Protein AF-A0A7Y4S8Y0-F1 (afdb_monomer_lite)

Secondary structure (DSSP, 8-state):
------HHHHHHHHHHHHHTTS-HHHHHHHHHTT-HHHHHHHHHHHHHHHHHHHHHHHHHHHHHHHHHH--SS-TTS-HHHHHHHHHHHHHHHHHHHHHHHTT-

Radius of gyration: 22.08 Å; chains: 1; bounding box: 47×23×62 Å

pLDDT: mean 81.54, std 10.4, range [43.28, 94.06]

Sequence (104 aa):
MKIRVTTDEYSIIRINAMNTGKSTSSFIRDLALGSKEVKQAATQQLAMRTGNNQIAFELRKIGAMMRGFYPKEDLSWTNEDKRRYWEAMETLLQRAYVIEKSKR

Structure (mmCIF, N/CA/C/O backbone):
data_AF-A0A7Y4S8Y0-F1
#
_entry.id   AF-A0A7Y4S8Y0-F1
#
loop_
_atom_site.group_PDB
_atom_site.id
_atom_site.type_symbol
_atom_site.label_atom_id
_atom_site.label_alt_id
_atom_site.label_comp_id
_atom_site.label_asym_id
_atom_site.label_entity_id
_atom_site.label_seq_id
_atom_site.pdbx_PDB_ins_code
_atom_site.Cartn_x
_atom_site.Cartn_y
_atom_site.Cartn_z
_atom_site.occupancy
_atom_site.B_iso_or_equiv
_atom_site.auth_seq_id
_atom_site.auth_comp_id
_atom_site.auth_asym_id
_atom_site.auth_atom_id
_atom_site.pdbx_PDB_model_num
ATOM 1 N N . MET A 1 1 ? -21.266 -3.636 33.507 1.00 66.88 1 MET A N 1
ATOM 2 C CA . MET A 1 1 ? -21.366 -4.619 32.405 1.00 66.88 1 MET A CA 1
ATOM 3 C C . MET A 1 1 ? -20.055 -5.384 32.323 1.00 66.88 1 MET A C 1
ATOM 5 O O . MET A 1 1 ? -19.013 -4.744 32.371 1.00 66.88 1 MET A O 1
ATOM 9 N N . LYS A 1 2 ? -20.093 -6.718 32.254 1.00 79.88 2 LYS A N 1
ATOM 10 C CA . LYS A 1 2 ? -18.904 -7.557 32.044 1.00 79.88 2 LYS A CA 1
ATOM 11 C C . LYS A 1 2 ? -19.102 -8.315 30.735 1.00 79.88 2 LYS A C 1
ATOM 13 O O . LYS A 1 2 ? -20.148 -8.925 30.553 1.00 79.88 2 LYS A O 1
ATOM 18 N N . ILE A 1 3 ? -18.125 -8.238 29.841 1.00 81.06 3 ILE A N 1
ATOM 19 C CA . ILE A 1 3 ? -18.126 -8.909 28.538 1.00 81.06 3 ILE A CA 1
ATOM 20 C C . ILE A 1 3 ? -16.882 -9.781 28.452 1.00 81.06 3 ILE A C 1
ATOM 22 O O . ILE A 1 3 ? -15.806 -9.371 28.886 1.00 81.06 3 ILE A O 1
ATOM 26 N N . ARG A 1 4 ? -17.056 -11.001 27.945 1.00 87.44 4 ARG A N 1
ATOM 27 C CA . ARG A 1 4 ? -15.948 -11.915 27.676 1.00 87.44 4 ARG A CA 1
ATOM 28 C C . ARG A 1 4 ? -15.479 -11.675 26.252 1.00 87.44 4 ARG A C 1
ATOM 30 O O . ARG A 1 4 ? -16.295 -11.677 25.340 1.00 87.44 4 ARG A O 1
ATOM 37 N N . VAL A 1 5 ? -14.183 -11.455 26.111 1.00 88.19 5 VAL A N 1
ATOM 38 C CA . VAL A 1 5 ? -13.493 -11.246 24.841 1.00 88.19 5 VAL A CA 1
ATOM 39 C C . VAL A 1 5 ? -12.189 -12.017 24.890 1.00 88.19 5 VAL A C 1
ATOM 41 O O . VAL A 1 5 ? -11.561 -12.127 25.946 1.00 88.19 5 VAL A O 1
ATOM 44 N N . THR A 1 6 ? -11.813 -12.572 23.751 1.00 91.50 6 THR A N 1
ATOM 45 C CA . THR A 1 6 ? -10.508 -13.193 23.540 1.00 91.50 6 THR A CA 1
ATOM 46 C C . THR A 1 6 ? -9.406 -12.129 23.506 1.00 91.50 6 THR A C 1
ATOM 48 O O . THR A 1 6 ? -9.665 -10.930 23.358 1.00 91.50 6 THR A O 1
ATOM 51 N N . THR A 1 7 ? -8.153 -12.556 23.651 1.00 87.44 7 THR A N 1
ATOM 52 C CA . THR A 1 7 ? -6.991 -11.653 23.637 1.00 87.44 7 THR A CA 1
ATOM 53 C C . THR A 1 7 ? -6.857 -10.904 22.306 1.00 87.44 7 THR A C 1
ATOM 55 O O . THR A 1 7 ? -6.542 -9.710 22.293 1.00 87.44 7 THR A O 1
ATOM 58 N N . ASP A 1 8 ? -7.162 -11.571 21.193 1.00 84.38 8 ASP A N 1
ATOM 59 C CA . ASP A 1 8 ? -7.110 -10.975 19.855 1.00 84.38 8 ASP A CA 1
ATOM 60 C C . ASP A 1 8 ? -8.213 -9.927 19.674 1.00 84.38 8 ASP A C 1
ATOM 62 O O . ASP A 1 8 ? -7.951 -8.800 19.247 1.00 84.38 8 ASP A O 1
ATOM 66 N N . GLU A 1 9 ? -9.439 -10.245 20.099 1.00 79.44 9 GLU A N 1
ATOM 67 C CA . GLU A 1 9 ? -10.562 -9.302 20.078 1.00 79.44 9 GLU A CA 1
ATOM 68 C C . GLU A 1 9 ? -10.281 -8.072 20.943 1.00 79.44 9 G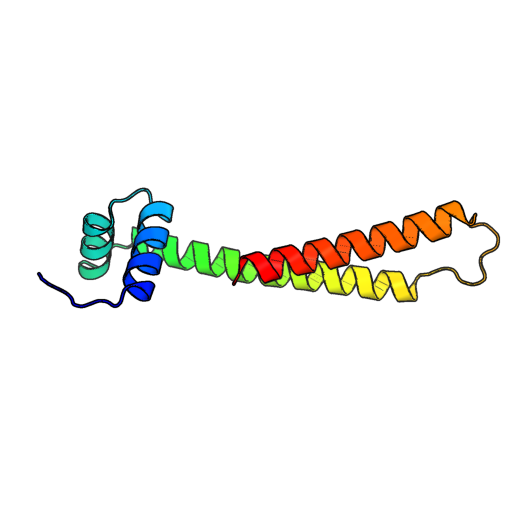LU A C 1
ATOM 70 O O . GLU A 1 9 ? -10.533 -6.942 20.518 1.00 79.44 9 GLU A O 1
ATOM 75 N N . TYR A 1 10 ? -9.707 -8.258 22.136 1.00 86.38 10 TYR A N 1
ATOM 76 C CA . TYR A 1 10 ? -9.328 -7.141 22.999 1.00 86.38 10 TYR A CA 1
ATOM 77 C C . TYR A 1 10 ? -8.292 -6.226 22.334 1.00 86.38 10 TYR A C 1
ATOM 79 O O . TYR A 1 10 ? -8.391 -4.998 22.428 1.00 86.38 10 TYR A O 1
ATOM 87 N N . SER A 1 11 ? -7.329 -6.809 21.621 1.00 84.75 11 SER A N 1
ATOM 88 C CA . SER A 1 11 ? -6.291 -6.064 20.904 1.00 84.75 11 SER A CA 1
ATOM 89 C C . SER A 1 11 ? -6.891 -5.212 19.784 1.00 84.75 11 SER A C 1
ATOM 91 O O . SER A 1 11 ? -6.586 -4.023 19.678 1.00 84.75 11 SER A O 1
ATOM 93 N N . ILE A 1 12 ? -7.829 -5.776 19.019 1.00 82.12 12 ILE A N 1
ATOM 94 C CA . ILE A 1 12 ? -8.568 -5.057 17.972 1.00 82.12 12 ILE A CA 1
ATOM 95 C C . ILE A 1 12 ? -9.394 -3.910 18.572 1.00 82.12 12 ILE A C 1
ATOM 97 O O . ILE A 1 12 ? -9.347 -2.784 18.074 1.00 82.12 12 ILE A O 1
ATOM 101 N N . ILE A 1 13 ? -10.123 -4.160 19.666 1.00 84.06 13 ILE A N 1
ATOM 102 C CA . ILE A 1 13 ? -10.931 -3.132 20.343 1.00 84.06 13 ILE A CA 1
ATOM 103 C C . ILE A 1 13 ? -10.040 -1.991 20.839 1.00 84.06 13 ILE A C 1
ATOM 105 O O . ILE A 1 13 ? -10.393 -0.822 20.681 1.00 84.06 13 ILE A O 1
ATOM 109 N N . ARG A 1 14 ? -8.875 -2.311 21.409 1.00 86.81 14 ARG A N 1
ATOM 110 C CA . ARG A 1 14 ? -7.918 -1.315 21.897 1.00 86.81 14 ARG A CA 1
ATOM 111 C C . ARG A 1 14 ? -7.371 -0.446 20.766 1.00 86.81 14 ARG A C 1
ATOM 113 O O . ARG A 1 14 ? -7.343 0.772 20.921 1.00 86.81 14 ARG A O 1
ATOM 120 N N . ILE A 1 15 ? -6.973 -1.043 19.641 1.00 82.75 15 ILE A N 1
ATOM 121 C CA . ILE A 1 15 ? -6.497 -0.301 18.462 1.00 82.75 15 ILE A CA 1
ATOM 122 C C . ILE A 1 15 ? -7.591 0.645 17.957 1.00 82.75 15 ILE A C 1
ATOM 124 O O . ILE A 1 15 ? -7.338 1.826 17.723 1.00 82.75 15 ILE A O 1
ATOM 128 N N . ASN A 1 16 ? -8.830 0.162 17.860 1.00 81.81 16 ASN A N 1
ATOM 129 C CA . ASN A 1 16 ? -9.953 0.985 17.420 1.00 81.81 16 ASN A CA 1
ATOM 130 C C . ASN A 1 16 ? -10.251 2.132 18.395 1.00 81.81 16 ASN A C 1
ATOM 132 O O . ASN A 1 16 ? -10.458 3.261 17.954 1.00 81.81 16 ASN A O 1
ATOM 136 N N . ALA A 1 17 ? -10.200 1.879 19.704 1.00 84.88 17 ALA A N 1
ATOM 137 C CA . ALA A 1 17 ? -10.354 2.917 20.718 1.00 84.88 17 ALA A CA 1
ATOM 138 C C . ALA A 1 17 ? -9.255 3.991 20.601 1.00 84.88 17 ALA A C 1
ATOM 140 O O . ALA A 1 17 ? -9.571 5.183 20.562 1.00 84.88 17 ALA A O 1
ATOM 141 N N . MET A 1 18 ? -7.991 3.580 20.432 1.00 82.56 18 MET A N 1
ATOM 142 C CA . MET A 1 18 ? -6.857 4.491 20.224 1.00 82.56 18 MET A CA 1
ATOM 143 C C . MET A 1 18 ? -7.014 5.346 18.966 1.00 82.56 18 MET A C 1
ATOM 145 O O . MET A 1 18 ? -6.790 6.551 19.023 1.00 82.56 18 MET A O 1
ATOM 149 N N . ASN A 1 19 ? -7.471 4.758 17.859 1.00 76.44 19 ASN A N 1
ATOM 150 C CA . ASN A 1 19 ? -7.721 5.492 16.616 1.00 76.44 19 ASN A CA 1
ATOM 151 C C . ASN A 1 19 ? -8.835 6.543 16.756 1.00 76.44 19 ASN A C 1
ATOM 153 O O . ASN A 1 19 ? -8.884 7.490 15.979 1.00 76.44 19 ASN A O 1
ATOM 157 N N . THR A 1 20 ? -9.719 6.394 17.747 1.00 78.31 20 THR A N 1
ATOM 158 C CA . THR A 1 20 ? -10.730 7.406 18.098 1.00 78.31 20 THR A CA 1
ATOM 159 C C . THR A 1 20 ? -10.276 8.383 19.188 1.00 78.31 20 THR A C 1
ATOM 161 O O . THR A 1 20 ? -11.057 9.243 19.587 1.00 78.31 20 THR A O 1
ATOM 164 N N . GLY A 1 21 ? -9.045 8.253 19.699 1.00 81.44 21 GLY A N 1
ATOM 165 C CA . GLY A 1 21 ? -8.521 9.072 20.797 1.00 81.44 21 GLY A CA 1
ATOM 166 C C . GLY A 1 21 ? -9.199 8.820 22.150 1.00 81.44 21 GLY A C 1
ATOM 167 O O . GLY A 1 21 ? -9.087 9.642 23.057 1.00 81.44 21 GLY A O 1
ATOM 168 N N . LYS A 1 22 ? -9.923 7.705 22.300 1.00 83.38 22 LYS A N 1
ATOM 169 C CA . LYS A 1 22 ? -10.722 7.377 23.489 1.00 83.38 22 LYS A CA 1
ATOM 170 C C . LYS A 1 22 ? -10.125 6.186 24.239 1.00 83.38 22 LYS A C 1
ATOM 172 O O . LYS A 1 22 ? -9.431 5.343 23.674 1.00 83.38 22 LYS A O 1
ATOM 177 N N . SER A 1 23 ? -10.438 6.076 25.530 1.00 88.38 23 SER A N 1
ATOM 178 C CA . SER A 1 23 ? -10.149 4.854 26.287 1.00 88.38 23 SER A CA 1
ATOM 179 C C . SER A 1 23 ? -11.045 3.704 25.816 1.00 88.38 23 SER A C 1
ATOM 181 O O . SER A 1 23 ? -12.187 3.929 25.407 1.00 88.38 23 SER A O 1
ATOM 183 N N . THR A 1 24 ? -10.565 2.461 25.926 1.00 87.19 24 THR A N 1
ATOM 184 C CA . THR A 1 24 ? -11.320 1.249 25.554 1.00 87.19 24 THR A CA 1
ATOM 185 C C . THR A 1 24 ? -12.716 1.230 26.184 1.00 87.19 24 THR A C 1
ATOM 187 O O . THR A 1 24 ? -13.707 0.945 25.517 1.00 87.19 24 THR A O 1
ATOM 190 N N . SER A 1 25 ? -12.820 1.606 27.460 1.00 87.81 25 SER A N 1
ATOM 191 C CA . SER A 1 25 ? -14.078 1.644 28.210 1.00 87.81 25 SER A CA 1
ATOM 192 C C . SER A 1 25 ? -15.058 2.685 27.663 1.00 87.81 25 SER A C 1
ATOM 194 O O . SER A 1 25 ? -16.256 2.417 27.580 1.00 87.81 25 SER A O 1
ATOM 196 N N . SER A 1 26 ? -14.557 3.869 27.291 1.00 86.81 26 SER A N 1
ATOM 197 C CA . SER A 1 26 ? -15.378 4.930 26.697 1.00 86.81 26 SER A CA 1
ATOM 198 C C . SER A 1 26 ? -15.847 4.537 25.301 1.00 86.81 26 SER A C 1
ATOM 200 O O . SER A 1 26 ? -17.019 4.686 24.986 1.00 86.81 26 SER A O 1
ATOM 202 N N . PHE A 1 27 ? -14.953 3.956 24.501 1.00 86.06 27 PHE A N 1
ATOM 203 C CA . PHE A 1 27 ? -15.255 3.467 23.160 1.00 86.06 27 PHE A CA 1
ATOM 204 C C . PHE A 1 27 ? -16.343 2.379 23.164 1.00 86.06 27 PHE A C 1
ATOM 206 O O . PHE A 1 27 ? -17.302 2.461 22.401 1.00 86.06 27 PHE A O 1
ATOM 213 N N . ILE A 1 28 ? -16.250 1.393 24.067 1.00 86.00 28 ILE A N 1
ATOM 214 C CA . ILE A 1 28 ? -17.266 0.333 24.209 1.00 86.00 28 ILE A CA 1
ATOM 215 C C . ILE A 1 28 ? -18.612 0.914 24.653 1.00 86.00 28 ILE A C 1
ATOM 217 O O . ILE A 1 28 ? -19.658 0.489 24.164 1.00 86.00 28 ILE A O 1
ATOM 221 N N . ARG A 1 29 ? -18.603 1.887 25.573 1.00 86.44 29 ARG A N 1
ATOM 222 C CA . ARG A 1 29 ? -19.829 2.561 26.016 1.00 86.44 29 ARG A CA 1
ATOM 223 C C . ARG A 1 29 ? -20.491 3.303 24.858 1.00 86.44 29 ARG A C 1
ATOM 225 O O . ARG A 1 29 ? -21.686 3.135 24.644 1.00 86.44 29 ARG A O 1
ATOM 232 N N . ASP A 1 30 ? -19.716 4.061 24.094 1.00 84.94 30 ASP A N 1
ATOM 233 C CA . ASP A 1 30 ? -20.212 4.825 22.950 1.00 84.94 30 ASP A CA 1
ATOM 234 C C . ASP A 1 30 ? -20.769 3.905 21.855 1.00 84.94 30 ASP A C 1
ATOM 236 O O . ASP A 1 30 ? -21.801 4.214 21.261 1.00 84.94 30 ASP A O 1
ATOM 240 N N . LEU A 1 31 ? -20.143 2.743 21.632 1.00 79.62 31 LEU A N 1
ATOM 241 C CA . LEU A 1 31 ? -20.670 1.694 20.754 1.00 79.62 31 LEU A CA 1
ATOM 242 C C . LEU A 1 31 ? -22.009 1.144 21.245 1.00 79.62 31 LEU A C 1
ATOM 244 O O . LEU A 1 31 ? -22.952 1.054 20.462 1.00 79.62 31 LEU A O 1
ATOM 248 N N . ALA A 1 32 ? -22.101 0.798 22.530 1.00 82.25 32 ALA A N 1
ATOM 249 C CA . ALA A 1 32 ? -23.319 0.253 23.125 1.00 82.25 32 ALA A CA 1
ATOM 250 C C . ALA A 1 32 ? -24.484 1.257 23.094 1.00 82.25 32 ALA A C 1
ATOM 252 O O . ALA A 1 32 ? -25.636 0.862 22.943 1.00 82.25 32 ALA A O 1
ATOM 253 N N . LEU A 1 33 ? -24.180 2.554 23.191 1.00 84.88 33 LEU A N 1
ATOM 254 C CA . LEU A 1 33 ? -25.149 3.648 23.087 1.00 84.88 33 LEU A CA 1
ATOM 255 C C . LEU A 1 33 ? -25.429 4.077 21.636 1.00 84.88 33 LEU A C 1
ATOM 257 O O . LEU A 1 33 ? -26.252 4.958 21.399 1.00 84.88 33 LEU A O 1
ATOM 261 N N . GLY A 1 34 ? -24.759 3.469 20.653 1.00 74.69 34 GLY A N 1
ATOM 262 C CA . GLY A 1 34 ? -24.961 3.763 19.238 1.00 74.69 34 GLY A CA 1
ATOM 263 C C . GLY A 1 34 ? -24.456 5.140 18.797 1.00 74.69 34 GLY A C 1
ATOM 264 O O . GLY A 1 34 ? -24.998 5.685 17.830 1.00 74.69 34 GLY A O 1
ATOM 265 N N . SER A 1 35 ? -23.436 5.693 19.467 1.00 75.00 35 SER A N 1
ATOM 266 C CA . SER A 1 35 ? -22.868 7.010 19.148 1.00 75.00 35 SER A CA 1
ATOM 267 C C . SER A 1 35 ? -22.499 7.119 17.664 1.00 75.00 35 SER A C 1
ATOM 269 O O . SER A 1 35 ? -21.819 6.260 17.088 1.00 75.00 35 SER A O 1
ATOM 271 N N . LYS A 1 36 ? -22.948 8.214 17.036 1.00 70.56 36 LYS A N 1
ATOM 272 C CA . LYS A 1 36 ? -22.691 8.518 15.622 1.00 70.56 36 LYS A CA 1
ATOM 273 C C . LYS A 1 36 ? -21.197 8.682 15.334 1.00 70.56 36 LYS A C 1
ATOM 275 O O . LYS A 1 36 ? -20.762 8.309 14.250 1.00 70.56 36 LYS A O 1
ATOM 280 N N . GLU A 1 37 ? -20.417 9.170 16.294 1.00 66.94 37 GLU A N 1
ATOM 281 C CA . GLU A 1 37 ? -18.976 9.413 16.130 1.00 66.94 37 GLU A CA 1
ATOM 282 C C . GLU A 1 37 ? -18.200 8.113 15.913 1.00 66.94 37 GLU A C 1
ATOM 284 O O . GLU A 1 37 ? -17.334 8.038 15.044 1.00 66.94 37 GLU A O 1
ATOM 289 N N . VAL A 1 38 ? -18.538 7.055 16.657 1.00 67.00 38 VAL A N 1
ATOM 290 C CA . VAL A 1 38 ? -17.859 5.763 16.504 1.00 67.00 38 VAL A CA 1
ATOM 291 C C . VAL A 1 38 ? -18.233 5.103 15.177 1.00 67.00 38 VAL A C 1
ATOM 293 O O . VAL A 1 38 ? -17.374 4.537 14.501 1.00 67.00 38 VAL A O 1
ATOM 296 N N . LYS A 1 39 ? -19.497 5.236 14.752 1.00 66.31 39 LYS A N 1
ATOM 297 C CA . LYS A 1 39 ? -19.930 4.791 13.419 1.00 66.31 39 LYS A CA 1
ATOM 298 C C . LYS A 1 39 ? -19.191 5.543 12.311 1.00 66.31 39 LYS A C 1
ATOM 300 O O . LYS A 1 39 ? -18.745 4.918 11.358 1.00 66.31 39 LYS A O 1
ATOM 305 N N . GLN A 1 40 ? -19.010 6.855 12.446 1.00 64.00 40 GLN A N 1
ATOM 306 C CA . GLN A 1 40 ? -18.256 7.660 11.483 1.00 64.00 40 GLN A CA 1
ATOM 307 C C . GLN A 1 40 ? -16.775 7.271 11.437 1.00 64.00 40 GLN A C 1
ATOM 309 O O . GLN A 1 40 ? -16.235 7.125 10.344 1.00 64.00 40 GLN A O 1
ATOM 314 N N . ALA A 1 41 ? -16.135 7.029 12.583 1.00 63.78 41 ALA A N 1
ATOM 315 C CA . ALA A 1 41 ? -14.750 6.565 12.633 1.00 63.78 41 ALA A CA 1
ATOM 316 C C . ALA A 1 41 ? -14.572 5.184 11.972 1.00 63.78 41 ALA A C 1
ATOM 318 O O . ALA A 1 41 ? -13.627 4.978 11.209 1.00 63.78 41 ALA A O 1
ATOM 319 N N . ALA A 1 42 ? -15.509 4.255 12.192 1.00 64.19 42 ALA A N 1
ATOM 320 C CA . ALA A 1 42 ? -15.515 2.957 11.517 1.00 64.19 42 ALA A CA 1
ATOM 321 C C . ALA A 1 42 ? -15.701 3.100 9.994 1.00 64.19 42 ALA A C 1
ATOM 323 O O . ALA A 1 42 ? -14.994 2.455 9.218 1.00 64.19 42 ALA A O 1
ATOM 324 N N . THR A 1 43 ? -16.593 3.993 9.553 1.00 61.06 43 THR A N 1
ATOM 325 C CA . THR A 1 43 ? -16.791 4.305 8.128 1.00 61.06 43 THR A CA 1
ATOM 326 C C . THR A 1 43 ? -15.552 4.947 7.505 1.00 61.06 43 THR A C 1
ATOM 328 O O . THR A 1 43 ? -15.180 4.581 6.394 1.00 61.06 43 THR A O 1
ATOM 331 N N . GLN A 1 44 ? -14.871 5.856 8.207 1.00 60.38 44 GLN A N 1
ATOM 332 C CA . GLN A 1 44 ? -13.623 6.466 7.738 1.00 60.38 44 GLN A CA 1
ATOM 333 C C . GLN A 1 44 ? -12.503 5.433 7.604 1.00 60.38 44 GLN A C 1
ATOM 335 O O . GLN A 1 44 ? -11.808 5.426 6.594 1.00 60.38 44 GLN A O 1
ATOM 340 N N . GLN A 1 45 ? -12.359 4.510 8.557 1.00 63.12 45 GLN A N 1
ATOM 341 C CA . GLN A 1 45 ? -11.394 3.414 8.441 1.00 63.12 45 GLN A CA 1
ATOM 342 C C . GLN A 1 45 ? -11.718 2.480 7.272 1.00 63.12 45 GLN A C 1
ATOM 344 O O . GLN A 1 45 ? -10.811 2.055 6.556 1.00 63.12 45 GLN A O 1
ATOM 349 N N . LEU A 1 46 ? -12.998 2.170 7.047 1.00 61.53 46 LEU A N 1
ATOM 350 C CA . LEU A 1 46 ? -13.419 1.386 5.888 1.00 61.53 46 LEU A CA 1
ATOM 351 C C . LEU A 1 46 ? -13.121 2.134 4.582 1.00 61.53 46 LEU A C 1
ATOM 353 O O . LEU A 1 46 ? -12.571 1.539 3.661 1.00 61.53 46 LEU A O 1
ATOM 357 N N . ALA A 1 47 ? -13.395 3.439 4.522 1.00 58.28 47 ALA A N 1
ATOM 358 C CA . ALA A 1 47 ? -13.086 4.283 3.372 1.00 58.28 47 ALA A CA 1
ATOM 359 C C . ALA A 1 47 ? -11.574 4.370 3.109 1.00 58.28 47 ALA A C 1
ATOM 361 O O . ALA A 1 47 ? -11.153 4.223 1.966 1.00 58.28 47 ALA A O 1
ATOM 362 N N . MET A 1 48 ? -10.749 4.516 4.150 1.00 63.12 48 MET A N 1
ATOM 363 C CA . MET A 1 48 ? -9.286 4.479 4.041 1.00 63.12 48 MET A CA 1
ATOM 364 C C . MET A 1 48 ? -8.789 3.115 3.557 1.00 63.12 48 MET A C 1
ATOM 366 O O . MET A 1 48 ? -7.920 3.048 2.694 1.00 63.12 48 MET A O 1
ATOM 370 N N . ARG A 1 49 ? -9.364 2.010 4.048 1.00 64.75 49 ARG A N 1
ATOM 371 C CA . ARG A 1 49 ? -9.030 0.655 3.576 1.00 64.75 49 ARG A CA 1
ATOM 372 C C . ARG A 1 49 ? -9.410 0.453 2.111 1.00 64.75 49 ARG A C 1
ATOM 374 O O . ARG A 1 49 ? -8.639 -0.147 1.366 1.00 64.75 49 ARG A O 1
ATOM 381 N N . THR A 1 50 ? -10.568 0.953 1.690 1.00 67.44 50 THR A N 1
ATOM 382 C CA . THR A 1 50 ? -11.008 0.907 0.289 1.00 67.44 50 THR A CA 1
ATOM 383 C C . THR A 1 50 ? -10.127 1.788 -0.595 1.00 67.44 50 THR A C 1
ATOM 385 O O . THR A 1 50 ? -9.678 1.330 -1.643 1.00 67.44 50 THR A O 1
ATOM 388 N N . GLY A 1 51 ? -9.792 3.000 -0.144 1.00 72.06 51 GLY A N 1
ATOM 389 C CA . GLY A 1 51 ? -8.875 3.910 -0.831 1.00 72.06 51 GLY A CA 1
ATOM 390 C C . GLY A 1 51 ? -7.473 3.320 -0.987 1.00 72.06 51 GLY A C 1
ATOM 391 O O . GLY A 1 51 ? -6.917 3.342 -2.079 1.00 72.06 51 GLY A O 1
ATOM 392 N N . ASN A 1 52 ? -6.936 2.691 0.060 1.00 76.31 52 ASN A N 1
ATOM 393 C CA . ASN A 1 52 ? -5.638 2.017 0.015 1.00 76.31 52 ASN A CA 1
ATOM 394 C C . ASN A 1 52 ? -5.635 0.825 -0.954 1.00 76.31 52 ASN A C 1
ATOM 396 O O . ASN A 1 52 ? -4.662 0.640 -1.683 1.00 76.31 52 ASN A O 1
ATOM 400 N N . ASN A 1 53 ? -6.727 0.049 -1.022 1.00 76.50 53 ASN A N 1
ATOM 401 C CA . ASN A 1 53 ? -6.852 -1.024 -2.016 1.00 76.50 53 ASN A CA 1
ATOM 402 C C . ASN A 1 53 ? -6.875 -0.460 -3.446 1.00 76.50 53 ASN A C 1
ATOM 404 O O . ASN A 1 53 ? -6.221 -1.021 -4.323 1.00 76.50 53 ASN A O 1
ATOM 408 N N . GLN A 1 54 ? -7.589 0.648 -3.677 1.00 81.44 54 GLN A N 1
ATOM 409 C CA . GLN A 1 54 ? -7.621 1.296 -4.989 1.00 81.44 54 GLN A CA 1
ATOM 410 C C . GLN A 1 54 ? -6.235 1.813 -5.384 1.00 81.44 54 GLN A C 1
ATOM 412 O O . GLN A 1 54 ? -5.781 1.568 -6.496 1.00 81.44 54 GLN A O 1
ATOM 417 N N . ILE A 1 55 ? -5.525 2.471 -4.464 1.00 84.25 55 ILE A N 1
ATOM 418 C CA . ILE A 1 55 ? -4.171 2.981 -4.710 1.00 84.25 55 ILE A CA 1
ATOM 419 C C . ILE A 1 55 ? -3.213 1.832 -5.048 1.00 84.25 55 ILE A C 1
ATOM 421 O O . ILE A 1 55 ? -2.472 1.920 -6.025 1.00 84.25 55 ILE A O 1
ATOM 425 N N . ALA A 1 56 ? -3.239 0.734 -4.286 1.00 86.94 56 ALA A N 1
ATOM 426 C CA . ALA A 1 56 ? -2.400 -0.428 -4.572 1.00 86.94 56 ALA A CA 1
ATOM 427 C C . ALA A 1 56 ? -2.717 -1.056 -5.941 1.00 86.94 56 ALA A C 1
ATOM 429 O O . ALA A 1 56 ? -1.803 -1.447 -6.672 1.00 86.94 56 ALA A O 1
ATOM 430 N N . PHE A 1 57 ? -4.000 -1.116 -6.307 1.00 87.81 57 PHE A N 1
ATOM 431 C CA . PHE A 1 57 ? -4.441 -1.591 -7.616 1.00 87.81 57 PHE A CA 1
ATOM 432 C C . PHE A 1 57 ? -3.912 -0.713 -8.758 1.00 87.81 57 PHE A C 1
ATOM 434 O O . PHE A 1 57 ? -3.320 -1.241 -9.702 1.00 87.81 57 PHE A O 1
ATOM 441 N N . GLU A 1 58 ? -4.047 0.612 -8.654 1.00 90.50 58 GLU A N 1
ATOM 442 C CA . GLU A 1 58 ? -3.533 1.534 -9.674 1.00 90.50 58 GLU A CA 1
ATOM 443 C C . GLU A 1 58 ? -2.005 1.453 -9.796 1.00 90.50 58 GLU A C 1
ATOM 445 O O . GLU A 1 58 ? -1.479 1.403 -10.906 1.00 90.50 58 GLU A O 1
ATOM 450 N N . LEU A 1 59 ? -1.274 1.343 -8.681 1.00 90.69 59 LEU A N 1
ATOM 451 C CA . LEU A 1 59 ? 0.185 1.182 -8.707 1.00 90.69 59 LEU A CA 1
ATOM 452 C C . LEU A 1 59 ? 0.622 -0.103 -9.427 1.00 90.69 59 LEU A C 1
ATOM 454 O O . LEU A 1 59 ? 1.558 -0.069 -10.228 1.00 90.69 59 LEU A O 1
ATOM 458 N N . ARG A 1 60 ? -0.073 -1.228 -9.207 1.00 91.25 60 ARG A N 1
ATOM 459 C CA . ARG A 1 60 ? 0.183 -2.470 -9.960 1.00 91.25 60 ARG A CA 1
ATOM 460 C C . ARG A 1 60 ? -0.117 -2.316 -11.438 1.00 91.25 60 ARG A C 1
ATOM 462 O O . ARG A 1 60 ? 0.656 -2.794 -12.264 1.00 91.25 60 ARG A O 1
ATOM 469 N N . LYS A 1 61 ? -1.231 -1.665 -11.768 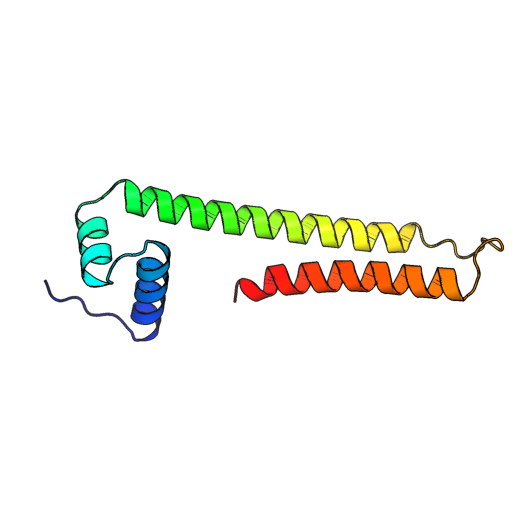1.00 91.94 61 LYS A N 1
ATOM 470 C CA . LYS A 1 61 ? -1.624 -1.412 -13.152 1.00 91.94 61 LYS A CA 1
ATOM 471 C C . LYS A 1 61 ? -0.566 -0.575 -13.869 1.00 91.94 61 LYS A C 1
ATOM 473 O O . LYS A 1 61 ? -0.157 -0.944 -14.964 1.00 91.94 61 LYS A O 1
ATOM 478 N N . ILE A 1 62 ? -0.069 0.489 -13.237 1.00 92.50 62 ILE A N 1
ATOM 479 C CA . ILE A 1 62 ? 1.014 1.318 -13.781 1.00 92.50 62 ILE A CA 1
ATOM 480 C C . ILE A 1 62 ? 2.291 0.492 -13.969 1.00 92.50 62 ILE A C 1
ATOM 482 O O . ILE A 1 62 ? 2.849 0.501 -15.062 1.00 92.50 62 ILE A O 1
ATOM 486 N N . GLY A 1 63 ? 2.717 -0.283 -12.966 1.00 90.88 63 GLY A N 1
ATOM 487 C CA . GLY A 1 63 ? 3.892 -1.153 -13.096 1.00 90.88 63 GLY A CA 1
ATOM 488 C C . GLY A 1 63 ? 3.758 -2.185 -14.227 1.00 90.88 63 GLY A C 1
ATOM 489 O O . GLY A 1 63 ? 4.692 -2.394 -14.998 1.00 90.88 63 GLY A O 1
ATOM 490 N N . ALA A 1 64 ? 2.575 -2.786 -14.391 1.00 89.19 64 ALA A N 1
ATOM 491 C CA . ALA A 1 64 ? 2.293 -3.713 -15.487 1.00 89.19 64 ALA A CA 1
ATOM 492 C C . ALA A 1 64 ? 2.333 -3.023 -16.862 1.00 89.19 64 ALA A C 1
ATOM 494 O O . ALA A 1 64 ? 2.882 -3.583 -17.810 1.00 89.19 64 ALA A O 1
ATOM 495 N N . MET A 1 65 ? 1.805 -1.798 -16.963 1.00 91.06 65 MET A N 1
ATOM 496 C CA . MET A 1 65 ? 1.885 -0.990 -18.182 1.00 91.06 65 MET A CA 1
ATOM 497 C C . MET A 1 65 ? 3.334 -0.638 -18.530 1.00 91.06 65 MET A C 1
ATOM 499 O O . MET A 1 65 ? 3.727 -0.786 -19.684 1.00 91.06 65 MET A O 1
ATOM 503 N N . MET A 1 66 ? 4.152 -0.251 -17.545 1.00 90.69 66 MET A N 1
ATOM 504 C CA . MET A 1 66 ? 5.575 0.035 -17.761 1.00 90.69 66 MET A CA 1
ATOM 505 C C . MET A 1 66 ? 6.308 -1.157 -18.386 1.00 90.69 66 MET A C 1
ATOM 507 O O . MET A 1 66 ? 7.091 -1.003 -19.316 1.00 90.69 66 MET A O 1
ATOM 511 N N . ARG A 1 67 ? 5.992 -2.387 -17.976 1.00 87.12 67 ARG A N 1
ATOM 512 C CA . ARG A 1 67 ? 6.586 -3.572 -18.610 1.00 87.12 67 ARG A CA 1
ATOM 513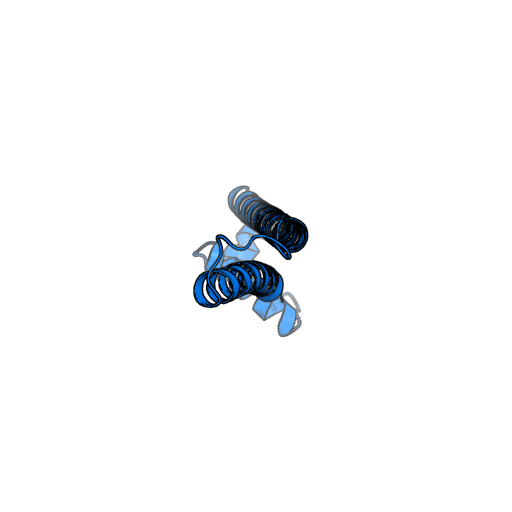 C C . ARG A 1 67 ? 6.303 -3.655 -20.117 1.00 87.12 67 ARG A C 1
ATOM 515 O O . ARG A 1 67 ? 7.166 -4.101 -20.869 1.00 87.12 67 ARG A O 1
ATOM 522 N N . GLY A 1 68 ? 5.108 -3.245 -20.543 1.00 84.88 68 GLY A N 1
ATOM 523 C CA . GLY A 1 68 ? 4.705 -3.204 -21.952 1.00 84.88 68 GLY A CA 1
ATOM 524 C C . GLY A 1 68 ? 5.324 -2.043 -22.731 1.00 84.88 68 GLY A C 1
ATOM 525 O O . GLY A 1 68 ? 5.613 -2.195 -23.913 1.00 84.88 68 GLY A O 1
ATOM 526 N N . PHE A 1 69 ? 5.580 -0.916 -22.065 1.00 87.00 69 PHE A N 1
ATOM 527 C CA . PHE A 1 69 ? 6.223 0.260 -22.657 1.00 87.00 69 PHE A CA 1
ATOM 528 C C . PHE A 1 69 ? 7.755 0.203 -22.648 1.00 87.00 69 PHE A C 1
ATOM 530 O O . PHE A 1 69 ? 8.395 1.162 -23.072 1.00 87.00 69 PHE A O 1
ATOM 537 N N . TYR A 1 70 ? 8.352 -0.894 -22.175 1.00 84.69 70 TYR A N 1
ATOM 538 C CA . TYR A 1 70 ? 9.801 -1.043 -22.161 1.00 84.69 70 TYR A CA 1
ATOM 539 C C . TYR A 1 70 ? 10.362 -1.017 -23.595 1.00 84.69 70 TYR A C 1
ATOM 541 O O . TYR A 1 70 ? 10.034 -1.899 -24.399 1.00 84.69 70 TYR A O 1
ATOM 549 N N . PRO A 1 71 ? 11.231 -0.052 -23.930 1.00 78.75 71 PRO A N 1
ATOM 550 C CA . PRO A 1 71 ? 11.687 0.137 -25.296 1.00 78.75 71 PRO A CA 1
ATOM 551 C C . PRO A 1 71 ? 12.858 -0.807 -25.592 1.00 78.75 71 PRO A C 1
ATOM 553 O O . PRO A 1 71 ? 14.032 -0.475 -25.433 1.00 78.75 71 PRO A O 1
ATOM 556 N N . LYS A 1 72 ? 12.520 -2.041 -25.987 1.00 75.19 72 LYS A N 1
ATOM 557 C CA . LYS A 1 72 ? 13.485 -3.132 -26.225 1.00 75.19 72 LYS A CA 1
ATOM 558 C C . LYS A 1 72 ? 14.484 -2.825 -27.340 1.00 75.19 72 LYS A C 1
ATOM 560 O O . LYS A 1 72 ? 15.654 -3.172 -27.212 1.00 75.19 72 LYS A O 1
ATOM 565 N N . GLU A 1 73 ? 14.008 -2.195 -28.408 1.00 78.31 73 GLU A N 1
ATOM 566 C CA . GLU A 1 73 ? 14.757 -1.967 -29.652 1.00 78.31 73 GLU A CA 1
ATOM 567 C C . GLU A 1 73 ? 15.181 -0.504 -29.829 1.00 78.31 73 GLU A C 1
ATOM 569 O O . GLU A 1 73 ? 15.844 -0.163 -30.805 1.00 78.31 73 GLU A O 1
ATOM 574 N N . ASP A 1 74 ? 14.829 0.368 -28.881 1.00 80.69 74 ASP A N 1
ATOM 575 C CA . ASP A 1 74 ? 15.212 1.772 -28.947 1.00 80.69 74 ASP A CA 1
ATOM 576 C C . ASP A 1 74 ? 16.686 1.936 -28.559 1.00 80.69 74 ASP A C 1
ATOM 578 O O . ASP A 1 74 ? 17.106 1.672 -27.425 1.00 80.69 74 ASP A O 1
ATOM 582 N N . LEU A 1 75 ? 17.477 2.359 -29.541 1.00 75.56 75 LEU A N 1
ATOM 583 C CA . LEU A 1 75 ? 18.907 2.615 -29.404 1.00 75.56 75 LEU A CA 1
ATOM 584 C C . LEU A 1 75 ? 19.199 3.965 -28.733 1.00 75.56 75 LEU A C 1
ATOM 586 O O . LEU A 1 75 ? 20.342 4.203 -28.352 1.00 75.56 75 LEU A O 1
ATOM 590 N N . SER A 1 76 ? 18.196 4.838 -28.563 1.00 86.38 76 SER A N 1
ATOM 591 C CA . SER A 1 76 ? 18.359 6.119 -27.862 1.00 86.38 76 SER A CA 1
ATOM 592 C C . SER A 1 76 ? 18.491 5.962 -26.343 1.00 86.38 76 SER A C 1
ATOM 594 O O . SER A 1 76 ? 18.925 6.890 -25.663 1.00 86.38 76 SER A O 1
ATOM 596 N N . TRP A 1 77 ? 18.166 4.781 -25.808 1.00 88.44 77 TRP A N 1
ATOM 597 C CA . TRP A 1 77 ? 18.258 4.480 -24.384 1.00 88.44 77 TRP A CA 1
ATOM 598 C C . TRP A 1 77 ? 19.606 3.878 -24.029 1.00 88.44 77 TRP A C 1
ATOM 600 O O . TRP A 1 77 ? 19.969 2.790 -24.492 1.00 88.44 77 TRP A O 1
ATOM 610 N N . THR A 1 78 ? 20.312 4.537 -23.115 1.00 89.31 78 THR A N 1
ATOM 611 C CA . THR A 1 78 ? 21.524 3.968 -22.535 1.00 89.31 78 THR A CA 1
ATOM 612 C C . THR A 1 78 ? 21.181 2.770 -21.640 1.00 89.31 78 THR A C 1
ATOM 614 O O . THR A 1 78 ? 20.040 2.573 -21.208 1.00 89.31 78 THR A O 1
ATOM 617 N N . ASN A 1 79 ? 22.183 1.951 -21.311 1.00 88.19 79 ASN A N 1
ATOM 618 C CA . ASN A 1 79 ? 22.006 0.872 -20.332 1.00 88.19 79 ASN A CA 1
ATOM 619 C C . ASN A 1 79 ? 21.576 1.404 -18.955 1.00 88.19 79 ASN A C 1
ATOM 621 O O . ASN A 1 79 ? 20.832 0.735 -18.240 1.00 88.19 79 ASN A O 1
ATOM 625 N N . GLU A 1 80 ? 22.006 2.617 -18.607 1.00 90.50 80 GLU A N 1
ATOM 626 C CA . GLU A 1 80 ? 21.628 3.282 -17.364 1.00 90.50 80 GLU A CA 1
ATOM 627 C C . GLU A 1 80 ? 20.150 3.699 -17.372 1.00 90.50 80 GLU A C 1
ATOM 629 O O . GLU A 1 80 ? 19.446 3.477 -16.388 1.00 90.50 80 GLU A O 1
ATOM 634 N N . ASP A 1 81 ? 19.631 4.196 -18.496 1.00 90.19 81 ASP A N 1
ATOM 635 C CA . ASP A 1 81 ? 18.202 4.517 -18.633 1.00 90.19 81 ASP A CA 1
ATOM 636 C C . ASP A 1 81 ? 17.335 3.264 -18.500 1.00 90.19 81 ASP A C 1
ATOM 638 O O . ASP A 1 81 ? 16.331 3.253 -17.783 1.00 90.19 81 ASP A O 1
ATOM 642 N N . LYS A 1 82 ? 17.774 2.163 -19.123 1.00 88.62 82 LYS A N 1
ATOM 643 C CA . LYS A 1 82 ? 17.120 0.854 -19.004 1.00 88.62 82 LYS A CA 1
ATOM 644 C C . LYS A 1 82 ? 17.105 0.371 -17.553 1.00 88.62 82 LYS A C 1
ATOM 646 O O . LYS A 1 82 ? 16.069 -0.109 -17.097 1.00 88.62 82 LYS A O 1
ATOM 651 N N . ARG A 1 83 ? 18.215 0.520 -16.821 1.00 90.81 83 ARG A N 1
ATOM 652 C CA . ARG A 1 83 ? 18.309 0.170 -15.394 1.00 90.81 83 ARG A CA 1
ATOM 653 C C . ARG A 1 83 ? 17.351 1.010 -14.549 1.00 90.81 83 ARG A C 1
ATOM 655 O O . ARG A 1 83 ? 16.525 0.449 -13.833 1.00 90.81 83 ARG A O 1
ATOM 662 N N . ARG A 1 84 ? 17.395 2.339 -14.690 1.00 92.19 84 ARG A N 1
ATOM 663 C CA . ARG A 1 84 ? 16.529 3.274 -13.948 1.00 92.19 84 ARG A CA 1
ATOM 664 C C . ARG A 1 84 ? 15.045 3.022 -14.202 1.00 92.19 84 ARG A C 1
ATOM 666 O O . ARG A 1 84 ? 14.230 3.170 -13.295 1.00 92.19 84 ARG A O 1
ATOM 673 N N . TYR A 1 85 ? 14.688 2.619 -15.418 1.00 92.06 85 TYR A N 1
ATOM 674 C CA . TYR A 1 85 ? 13.316 2.262 -15.761 1.00 92.06 85 TYR A CA 1
ATOM 675 C C . TYR A 1 85 ? 12.818 1.029 -15.005 1.00 92.06 85 TYR A C 1
ATOM 677 O O . TYR A 1 85 ? 11.720 1.048 -14.442 1.00 92.06 85 TYR A O 1
ATOM 685 N N . TRP A 1 86 ? 13.633 -0.029 -14.957 1.00 90.88 86 TRP A N 1
ATOM 686 C CA . TRP A 1 86 ? 13.306 -1.230 -14.191 1.00 90.88 86 TRP A CA 1
ATOM 687 C C . TRP A 1 86 ? 13.212 -0.933 -12.693 1.00 90.88 86 TRP A C 1
ATOM 689 O O . TRP A 1 86 ? 12.244 -1.343 -12.058 1.00 90.88 86 TRP A O 1
ATOM 699 N N . GLU A 1 87 ? 14.131 -0.136 -12.149 1.00 94.06 87 GLU A N 1
ATOM 700 C CA . GLU A 1 87 ? 14.102 0.286 -10.741 1.00 94.06 87 GLU A CA 1
ATOM 701 C C . GLU A 1 87 ? 12.854 1.103 -10.394 1.00 94.06 87 GLU A C 1
ATOM 703 O O . GLU A 1 87 ? 12.243 0.909 -9.338 1.00 94.06 87 GLU A O 1
ATOM 708 N N . ALA A 1 88 ? 12.429 1.999 -11.287 1.00 92.19 88 ALA A N 1
ATOM 709 C CA . ALA A 1 88 ? 11.192 2.752 -11.114 1.00 92.19 88 ALA A CA 1
ATOM 710 C C . ALA A 1 88 ? 9.966 1.823 -11.101 1.00 92.19 88 ALA A C 1
ATOM 712 O O . ALA A 1 88 ? 9.094 1.964 -10.238 1.00 92.19 88 ALA A O 1
ATOM 713 N N . MET A 1 89 ? 9.921 0.840 -12.006 1.00 93.81 89 MET A N 1
ATOM 714 C CA . MET A 1 89 ? 8.854 -0.162 -12.039 1.00 93.81 89 MET A CA 1
ATOM 715 C C . MET A 1 89 ? 8.828 -0.996 -10.748 1.00 93.81 89 MET A C 1
ATOM 717 O O . MET A 1 89 ? 7.771 -1.138 -10.130 1.00 93.81 89 MET A O 1
ATOM 721 N N . GLU A 1 90 ? 9.976 -1.510 -10.303 1.00 93.25 90 GLU A N 1
ATOM 722 C CA . GLU A 1 90 ? 10.087 -2.283 -9.060 1.00 93.25 90 GLU A CA 1
ATOM 723 C C . GLU A 1 90 ? 9.677 -1.461 -7.838 1.00 93.25 90 GLU A C 1
ATOM 725 O O . GLU A 1 90 ? 8.942 -1.949 -6.981 1.00 93.25 90 GLU A O 1
ATOM 730 N N . THR A 1 91 ? 10.061 -0.185 -7.790 1.00 93.50 91 THR A N 1
ATOM 731 C CA . THR A 1 91 ? 9.678 0.727 -6.705 1.00 93.50 91 THR A CA 1
ATOM 732 C C . THR A 1 91 ? 8.159 0.877 -6.603 1.00 93.50 91 THR A C 1
ATOM 734 O O . THR A 1 91 ? 7.607 0.851 -5.500 1.00 93.50 91 THR A O 1
ATOM 737 N N . LEU A 1 92 ? 7.454 1.008 -7.732 1.00 91.06 92 LEU A N 1
ATOM 738 C CA . LEU A 1 92 ? 5.990 1.107 -7.748 1.00 91.06 92 LEU A CA 1
ATOM 739 C C . LEU A 1 92 ? 5.326 -0.185 -7.265 1.00 91.06 92 LEU A C 1
ATOM 741 O O . LEU A 1 92 ? 4.404 -0.135 -6.447 1.00 91.06 92 LEU A O 1
ATOM 745 N N . LEU A 1 93 ? 5.822 -1.338 -7.720 1.00 91.19 93 LEU A N 1
ATOM 746 C CA . LEU A 1 93 ? 5.314 -2.644 -7.299 1.00 91.19 93 LEU A CA 1
ATOM 747 C C . LEU A 1 93 ? 5.564 -2.891 -5.808 1.00 91.19 93 LEU A C 1
ATOM 749 O O . LEU A 1 93 ? 4.666 -3.347 -5.098 1.00 91.19 93 LEU A O 1
ATOM 753 N N . GLN A 1 94 ? 6.739 -2.514 -5.308 1.00 92.06 94 GLN A N 1
ATOM 754 C CA . GLN A 1 94 ? 7.078 -2.635 -3.896 1.00 92.06 94 GLN A CA 1
ATOM 755 C C . GLN A 1 94 ? 6.202 -1.726 -3.027 1.00 92.06 94 GLN A C 1
ATOM 757 O O . GLN A 1 94 ? 5.735 -2.144 -1.967 1.00 92.06 94 GLN A O 1
ATOM 762 N N . ARG A 1 95 ? 5.908 -0.500 -3.479 1.00 88.88 95 ARG A N 1
ATOM 763 C CA . ARG A 1 95 ? 4.964 0.391 -2.785 1.00 88.88 95 ARG A CA 1
ATOM 764 C C . ARG A 1 95 ? 3.557 -0.193 -2.744 1.00 88.88 95 ARG A C 1
ATOM 766 O O . ARG A 1 95 ? 2.935 -0.169 -1.684 1.00 88.88 95 ARG A O 1
ATOM 773 N N . ALA A 1 96 ? 3.076 -0.761 -3.851 1.00 89.62 96 ALA A N 1
ATOM 774 C CA . ALA A 1 96 ? 1.786 -1.448 -3.879 1.00 89.62 96 ALA A CA 1
ATOM 775 C C . ALA A 1 96 ? 1.748 -2.601 -2.862 1.00 89.62 96 ALA A C 1
ATOM 777 O O . ALA A 1 96 ? 0.804 -2.703 -2.081 1.00 89.62 96 ALA A O 1
ATOM 778 N N . TYR A 1 97 ? 2.810 -3.410 -2.814 1.00 88.12 97 TYR A N 1
ATOM 779 C CA . TYR A 1 97 ? 2.936 -4.516 -1.868 1.00 88.12 97 TYR A CA 1
ATOM 780 C C . TYR A 1 97 ? 2.907 -4.051 -0.407 1.00 88.12 97 TYR A C 1
ATOM 782 O O . TYR A 1 97 ? 2.195 -4.635 0.407 1.00 88.12 97 TYR A O 1
ATOM 790 N N . VAL A 1 98 ? 3.631 -2.982 -0.060 1.00 87.62 98 VAL A N 1
ATOM 791 C CA . VAL A 1 98 ? 3.637 -2.422 1.305 1.00 87.62 98 VAL A CA 1
ATOM 792 C C . VAL A 1 98 ? 2.251 -1.914 1.711 1.00 87.62 98 VAL A C 1
ATOM 794 O O . VAL A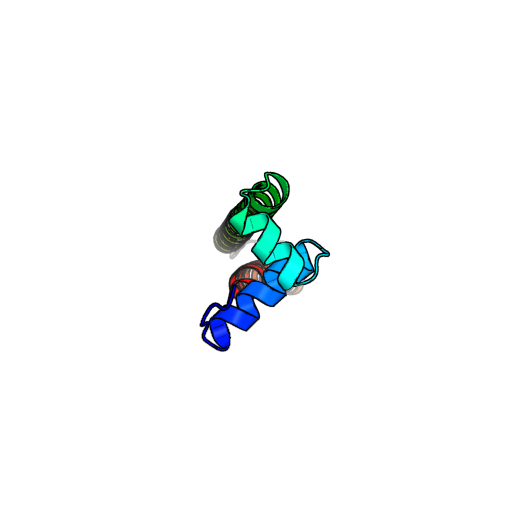 1 98 ? 1.814 -2.176 2.832 1.00 87.62 98 VAL A O 1
ATOM 797 N N . ILE A 1 99 ? 1.539 -1.234 0.806 1.00 84.75 99 ILE A N 1
ATOM 798 C CA . ILE A 1 99 ? 0.172 -0.743 1.051 1.00 84.75 99 ILE A CA 1
ATOM 799 C C . ILE A 1 99 ? -0.801 -1.907 1.284 1.00 84.75 99 ILE A C 1
ATOM 801 O O . ILE A 1 99 ? -1.703 -1.804 2.111 1.00 84.75 99 ILE A O 1
ATOM 805 N N . GLU A 1 100 ? -0.613 -3.035 0.602 1.00 81.38 100 GLU A N 1
ATOM 806 C CA . GLU A 1 100 ? -1.425 -4.231 0.835 1.00 81.38 100 GLU A CA 1
ATOM 807 C C . GLU A 1 100 ? -1.033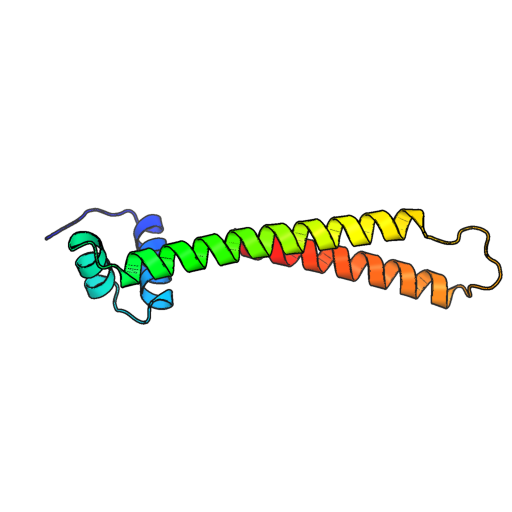 -4.984 2.102 1.00 81.38 100 GLU A C 1
ATOM 809 O O . GLU A 1 100 ? -1.897 -5.564 2.758 1.00 81.38 100 GLU A O 1
ATOM 814 N N . LYS A 1 101 ? 0.254 -4.990 2.464 1.00 77.06 101 LYS A N 1
ATOM 815 C CA . LYS A 1 101 ? 0.742 -5.688 3.657 1.00 77.06 101 LYS A CA 1
ATOM 816 C C . LYS A 1 101 ? 0.440 -4.956 4.953 1.00 77.06 101 LYS A C 1
ATOM 818 O O . LYS A 1 101 ? 0.212 -5.628 5.950 1.00 77.06 101 LYS A O 1
ATOM 823 N N . SER A 1 102 ? 0.359 -3.625 4.944 1.00 66.75 102 SER A N 1
ATOM 824 C CA . SER A 1 102 ? -0.091 -2.832 6.103 1.00 66.75 102 SER A CA 1
ATOM 825 C C . SER A 1 102 ? -1.545 -3.123 6.520 1.00 66.75 102 SER A C 1
ATOM 827 O O . SER A 1 102 ? -2.032 -2.594 7.517 1.00 66.75 102 SER A O 1
ATOM 829 N N . LYS A 1 103 ? -2.237 -3.984 5.762 1.00 53.16 103 LYS A N 1
ATOM 830 C CA . LYS A 1 103 ? -3.568 -4.530 6.029 1.00 53.16 103 LYS A CA 1
ATOM 831 C C . LYS A 1 103 ? -3.564 -5.800 6.900 1.00 53.16 103 LYS A C 1
ATOM 833 O O . LYS A 1 103 ? -4.644 -6.151 7.375 1.00 53.16 103 LYS A O 1
ATOM 838 N N . ARG A 1 104 ? -2.432 -6.514 7.029 1.00 43.28 104 ARG A N 1
ATOM 839 C CA . ARG A 1 104 ? -2.313 -7.774 7.793 1.00 43.28 104 ARG A CA 1
ATOM 840 C C . ARG A 1 104 ? -1.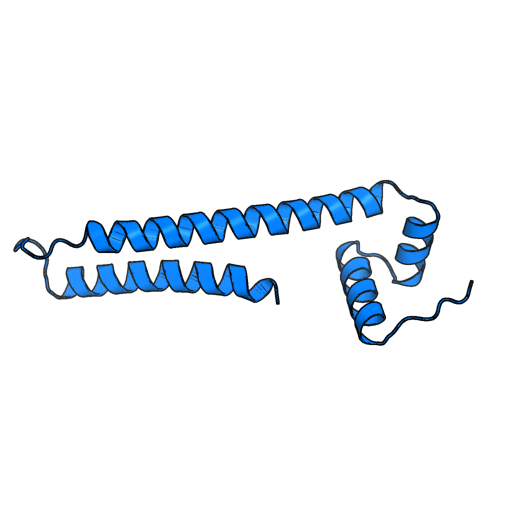839 -7.544 9.218 1.00 43.28 104 ARG A C 1
ATOM 842 O O . ARG A 1 104 ? -0.899 -6.743 9.394 1.00 43.28 104 ARG A O 1
#

Foldseek 3Di:
DDDDDDPVRVVVLCVLCVLLVHGSVVLVVCVVVVPPSSVVSVVVVVVVLVVLLVQLVVLLVVLVVLVVVQPPPDPVDDPVNSVVSVVVSVVSNVVSVVSVVVVD